Protein AF-A0A350F1W1-F1 (afdb_monomer)

Structure (mmCIF, N/CA/C/O backbone):
data_AF-A0A350F1W1-F1
#
_entry.id   AF-A0A350F1W1-F1
#
loop_
_atom_site.group_PDB
_atom_site.id
_atom_site.type_symbol
_atom_site.label_atom_id
_atom_site.label_alt_id
_atom_site.label_comp_id
_atom_site.label_asym_id
_atom_site.label_entity_id
_atom_site.label_seq_id
_atom_site.pdbx_PDB_ins_code
_atom_site.Cartn_x
_atom_site.Cartn_y
_atom_site.Cartn_z
_atom_site.occupancy
_atom_site.B_iso_or_equiv
_atom_site.auth_seq_id
_atom_site.auth_comp_id
_atom_site.auth_asym_id
_atom_site.auth_atom_id
_atom_site.pdbx_PDB_model_num
ATOM 1 N N . MET A 1 1 ? -22.593 0.656 20.259 1.00 34.03 1 MET A N 1
ATOM 2 C CA . MET A 1 1 ? -21.851 -0.459 19.636 1.00 34.03 1 MET A CA 1
ATOM 3 C C . MET A 1 1 ? -20.674 0.139 18.893 1.00 34.03 1 MET A C 1
ATOM 5 O O . MET 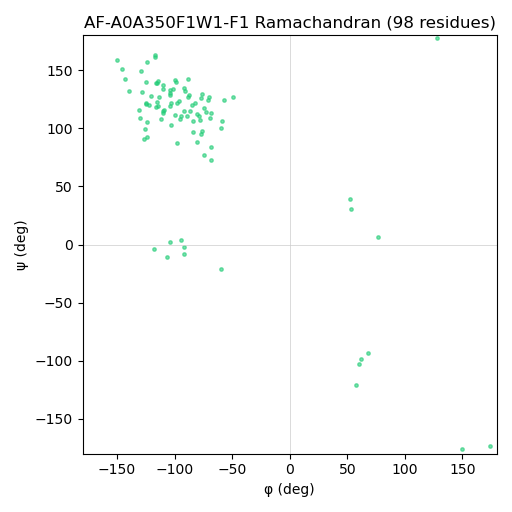A 1 1 ? -20.895 0.972 18.024 1.00 34.03 1 MET A O 1
ATOM 9 N N . ALA A 1 2 ? -19.446 -0.186 19.297 1.00 39.09 2 ALA A N 1
ATOM 10 C CA . ALA A 1 2 ? -18.259 0.240 18.570 1.00 39.09 2 ALA A CA 1
ATOM 11 C C . ALA A 1 2 ? -18.246 -0.515 17.237 1.00 39.09 2 ALA A C 1
ATOM 13 O O . ALA A 1 2 ? -18.149 -1.740 17.233 1.00 39.09 2 ALA A O 1
ATOM 14 N N . ALA A 1 3 ? -18.414 0.200 16.124 1.00 40.31 3 ALA A N 1
ATOM 15 C CA . ALA A 1 3 ? -18.052 -0.342 14.825 1.00 40.31 3 ALA A CA 1
ATOM 16 C C . ALA A 1 3 ? -16.559 -0.666 14.915 1.00 40.31 3 ALA A C 1
ATOM 18 O O . ALA A 1 3 ? -15.736 0.246 15.014 1.00 40.31 3 ALA A O 1
ATOM 19 N N . LEU A 1 4 ? -16.227 -1.954 15.008 1.00 49.12 4 LEU A N 1
ATOM 20 C CA . LEU A 1 4 ? -14.859 -2.425 14.865 1.00 49.12 4 LEU A CA 1
ATOM 21 C C . LEU A 1 4 ? -14.443 -1.989 13.465 1.00 49.12 4 LEU A C 1
ATOM 23 O O . LEU A 1 4 ? -14.894 -2.578 12.485 1.00 49.12 4 LEU A O 1
ATOM 27 N N . ALA A 1 5 ? -13.688 -0.890 13.384 1.00 55.78 5 ALA A N 1
ATOM 28 C CA . ALA A 1 5 ? -13.068 -0.470 12.141 1.00 55.78 5 ALA A CA 1
ATOM 29 C C . ALA A 1 5 ? -12.366 -1.701 11.578 1.00 55.78 5 ALA A C 1
ATOM 31 O O . ALA A 1 5 ? -11.657 -2.386 12.321 1.00 55.78 5 ALA A O 1
ATOM 32 N N . ALA A 1 6 ? -12.655 -2.029 10.324 1.00 67.12 6 ALA A N 1
ATOM 33 C CA . ALA A 1 6 ? -12.179 -3.274 9.757 1.00 67.12 6 ALA A CA 1
ATOM 34 C C . ALA A 1 6 ? -10.650 -3.309 9.861 1.00 67.12 6 ALA A C 1
ATOM 36 O O . ALA A 1 6 ? -10.000 -2.363 9.428 1.00 67.12 6 ALA A O 1
ATOM 37 N N . ASP A 1 7 ? -10.085 -4.342 10.489 1.00 74.81 7 ASP A N 1
ATOM 38 C CA . ASP A 1 7 ? -8.646 -4.363 10.733 1.00 74.81 7 ASP A CA 1
ATOM 39 C C . ASP A 1 7 ? -7.914 -4.533 9.399 1.00 74.81 7 ASP A C 1
ATOM 41 O O . ASP A 1 7 ? -7.990 -5.577 8.748 1.00 74.81 7 ASP A O 1
ATOM 45 N N . VAL A 1 8 ? -7.258 -3.461 8.954 1.00 79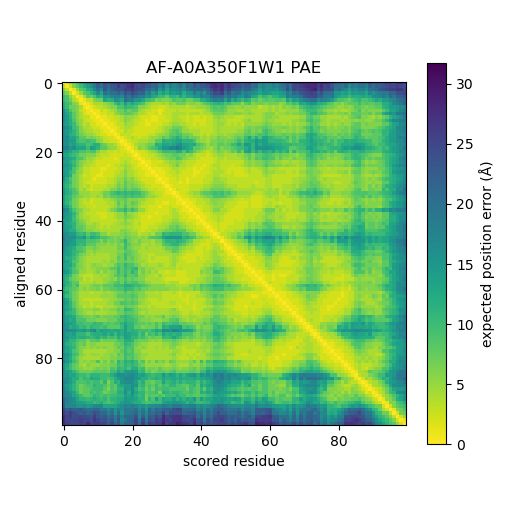.81 8 VAL A N 1
ATOM 46 C CA . VAL A 1 8 ? -6.452 -3.469 7.726 1.00 79.81 8 VAL A CA 1
ATOM 47 C C . VAL A 1 8 ? -4.983 -3.759 8.014 1.00 79.81 8 VAL A C 1
ATOM 49 O O . VAL A 1 8 ? -4.161 -3.702 7.098 1.00 79.81 8 VAL A O 1
ATOM 52 N N . THR A 1 9 ? -4.628 -4.046 9.268 1.00 85.44 9 THR A N 1
ATOM 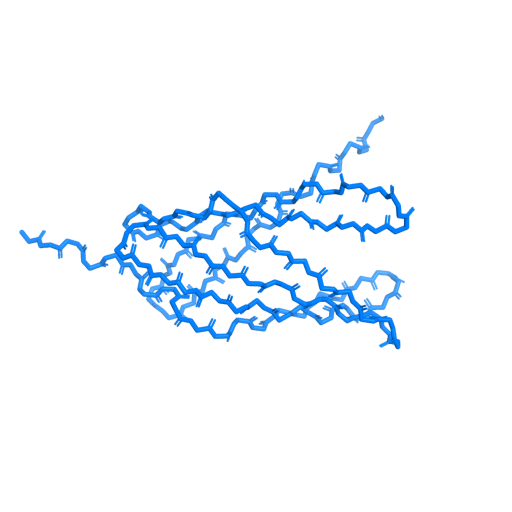53 C CA . THR A 1 9 ?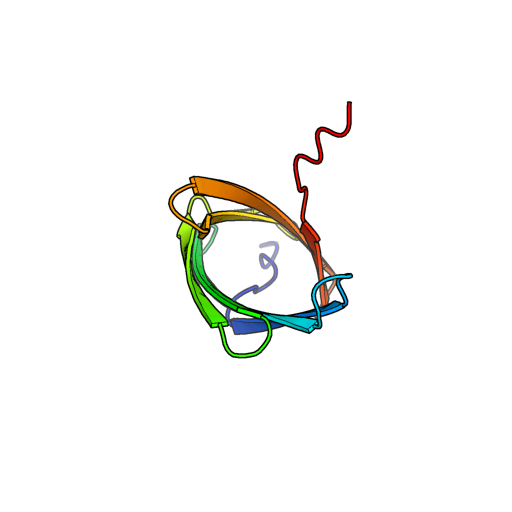 -3.245 -4.273 9.679 1.00 85.44 9 THR A CA 1
ATOM 54 C C . THR A 1 9 ? -2.762 -5.602 9.122 1.00 85.44 9 THR A C 1
ATOM 56 O O . THR A 1 9 ? -3.354 -6.654 9.340 1.00 85.44 9 THR A O 1
ATOM 59 N N . GLY A 1 10 ? -1.657 -5.570 8.387 1.00 83.94 10 GLY A N 1
ATOM 60 C CA . GLY A 1 10 ? -1.095 -6.764 7.781 1.00 83.94 10 GLY A CA 1
ATOM 61 C C . GLY A 1 10 ? -0.364 -6.484 6.481 1.00 83.94 10 GLY A C 1
ATOM 62 O O . GLY A 1 10 ? -0.198 -5.344 6.040 1.00 83.94 10 GLY A O 1
ATOM 63 N N . THR A 1 11 ? 0.095 -7.566 5.865 1.00 88.38 11 THR A N 1
ATOM 64 C CA . THR A 1 11 ? 0.775 -7.524 4.574 1.00 88.38 11 THR A CA 1
ATOM 65 C C . THR A 1 11 ? -0.204 -7.898 3.471 1.00 88.38 11 THR A C 1
ATOM 67 O O . THR A 1 11 ? -0.614 -9.050 3.351 1.00 88.38 11 THR A O 1
ATOM 70 N N . TRP A 1 12 ? -0.542 -6.924 2.638 1.00 84.56 12 TRP A N 1
ATOM 71 C CA . TRP A 1 12 ? -1.412 -7.063 1.481 1.00 84.56 12 TRP A CA 1
ATOM 72 C C . TRP A 1 12 ? -0.562 -7.225 0.234 1.00 84.56 12 TRP A C 1
ATOM 74 O O . TRP A 1 12 ? 0.255 -6.366 -0.089 1.00 84.56 12 TRP A O 1
ATOM 84 N N . LYS A 1 13 ? -0.751 -8.331 -0.477 1.00 83.50 13 LYS A N 1
ATOM 85 C CA . LYS A 1 13 ? -0.094 -8.565 -1.760 1.00 83.50 13 LYS A CA 1
ATOM 86 C C . LYS A 1 13 ? -1.111 -8.349 -2.868 1.00 83.50 13 LYS A C 1
ATOM 88 O O . LYS A 1 13 ? -2.212 -8.886 -2.801 1.00 83.50 13 LYS A O 1
ATOM 93 N N . ALA A 1 14 ? -0.737 -7.553 -3.855 1.00 76.56 14 ALA A N 1
ATOM 94 C CA . ALA A 1 14 ? -1.505 -7.337 -5.065 1.00 76.56 14 ALA A CA 1
ATOM 95 C C . ALA A 1 14 ? -0.612 -7.657 -6.260 1.00 76.56 14 ALA A C 1
ATOM 97 O O . ALA A 1 14 ? 0.572 -7.331 -6.263 1.00 76.56 14 ALA A O 1
ATOM 98 N N . GLU A 1 15 ? -1.171 -8.298 -7.272 1.00 79.56 15 GLU A N 1
ATOM 99 C CA . GLU A 1 15 ? -0.462 -8.603 -8.509 1.00 79.56 15 GLU A CA 1
ATOM 100 C C . GLU A 1 15 ? -1.260 -7.974 -9.643 1.00 79.56 15 GLU A C 1
ATOM 102 O O . GLU A 1 15 ? -2.446 -8.254 -9.812 1.00 79.56 15 GLU A O 1
ATOM 107 N N . PHE A 1 16 ? -0.622 -7.063 -10.371 1.00 74.44 16 PHE A N 1
ATOM 108 C CA . PHE A 1 16 ? -1.215 -6.391 -11.516 1.00 74.44 16 PHE A CA 1
ATOM 109 C C . PHE A 1 16 ? -0.518 -6.890 -12.768 1.00 74.44 16 PHE A C 1
ATOM 111 O O . PHE A 1 16 ? 0.674 -6.652 -12.956 1.00 74.44 16 PHE A O 1
ATOM 118 N N . ASP A 1 17 ? -1.258 -7.571 -13.629 1.00 75.81 17 ASP A N 1
ATOM 119 C CA . ASP A 1 17 ? -0.772 -7.897 -14.960 1.00 75.81 17 ASP A CA 1
ATOM 120 C C . ASP A 1 17 ? -0.918 -6.647 -15.836 1.00 75.81 17 ASP A C 1
ATOM 122 O O . ASP A 1 17 ? -2.025 -6.161 -16.079 1.00 75.81 17 ASP A O 1
ATOM 126 N N . THR A 1 18 ? 0.206 -6.043 -16.212 1.00 70.62 18 THR A N 1
ATOM 127 C CA . THR A 1 18 ? 0.231 -4.850 -17.065 1.00 70.62 18 THR A CA 1
ATOM 128 C C . THR A 1 18 ? 0.937 -5.166 -18.373 1.00 70.62 18 THR A C 1
ATOM 130 O O . THR A 1 18 ? 1.708 -6.116 -18.459 1.00 70.62 18 THR A O 1
ATOM 133 N N . GLN A 1 19 ? 0.745 -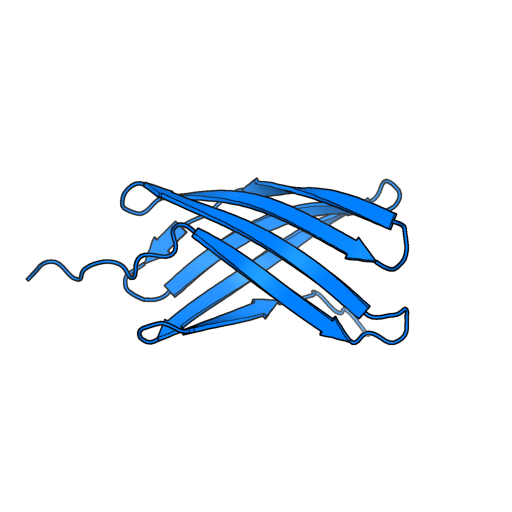4.326 -19.393 1.00 68.06 19 GLN A N 1
ATOM 134 C CA . GLN A 1 19 ? 1.400 -4.506 -20.698 1.00 68.06 19 GLN A CA 1
ATOM 135 C C . GLN A 1 19 ? 2.938 -4.492 -20.621 1.00 68.06 19 GLN A C 1
ATOM 137 O O . GLN A 1 19 ? 3.598 -5.007 -21.516 1.00 68.06 19 GLN A O 1
ATOM 142 N N . ILE A 1 20 ? 3.509 -3.920 -19.554 1.00 73.19 20 ILE A N 1
ATOM 143 C CA . ILE A 1 20 ? 4.957 -3.906 -19.298 1.00 73.19 20 ILE A CA 1
ATOM 144 C C . ILE A 1 20 ? 5.438 -5.099 -18.446 1.00 73.19 20 ILE A C 1
ATOM 146 O O . ILE A 1 20 ? 6.633 -5.213 -18.190 1.00 73.19 20 ILE A O 1
ATOM 150 N N . GLY A 1 21 ? 4.530 -5.973 -17.996 1.00 78.50 21 GLY A N 1
ATOM 151 C CA . GLY A 1 21 ? 4.810 -7.155 -17.176 1.00 78.50 21 GLY A CA 1
ATOM 152 C C . GLY A 1 21 ? 3.964 -7.249 -15.899 1.00 78.50 21 GLY A C 1
ATOM 153 O O . GLY A 1 21 ? 3.172 -6.358 -15.574 1.00 78.50 21 GLY A O 1
ATOM 154 N N . VAL A 1 22 ? 4.163 -8.339 -15.150 1.00 83.38 22 VAL A N 1
ATOM 155 C CA . VAL A 1 22 ? 3.522 -8.570 -13.845 1.00 83.38 22 VAL A CA 1
ATOM 156 C C . VAL A 1 22 ? 4.150 -7.650 -12.801 1.00 83.38 22 VAL A C 1
ATOM 158 O O . VAL A 1 22 ? 5.321 -7.796 -12.446 1.00 83.38 22 VAL A O 1
ATOM 161 N N . GLN A 1 23 ? 3.362 -6.713 -12.285 1.00 82.94 23 GLN A N 1
ATOM 162 C CA . GLN A 1 23 ? 3.747 -5.840 -11.186 1.00 82.94 23 GLN A CA 1
ATOM 163 C C . GLN A 1 23 ? 3.264 -6.444 -9.869 1.00 82.94 23 GLN A C 1
ATOM 165 O O . GLN A 1 23 ? 2.065 -6.473 -9.584 1.00 82.94 23 GLN A O 1
ATOM 170 N N . LYS A 1 24 ? 4.196 -6.908 -9.040 1.00 87.62 24 LYS A N 1
ATOM 171 C CA . LYS A 1 24 ? 3.890 -7.413 -7.700 1.00 87.62 24 LYS A CA 1
ATOM 172 C C . LYS A 1 24 ? 4.012 -6.281 -6.699 1.00 87.62 24 LYS A C 1
ATOM 174 O O . LYS A 1 24 ? 5.100 -5.768 -6.459 1.00 87.62 24 LYS A O 1
ATOM 179 N N . TYR A 1 25 ? 2.900 -5.912 -6.096 1.00 85.12 25 TYR A N 1
ATOM 180 C CA . TYR A 1 25 ? 2.829 -4.950 -5.014 1.00 85.12 25 TYR A CA 1
ATOM 181 C C . TYR A 1 25 ? 2.693 -5.666 -3.674 1.00 85.12 25 TYR A C 1
ATOM 183 O O . TYR A 1 25 ? 1.896 -6.584 -3.509 1.00 85.12 25 TYR A O 1
ATOM 191 N N . THR A 1 26 ? 3.473 -5.232 -2.696 1.00 88.69 26 THR A N 1
ATOM 192 C CA . THR A 1 26 ? 3.401 -5.668 -1.305 1.00 88.69 26 THR A CA 1
ATOM 193 C C . THR A 1 26 ? 3.213 -4.433 -0.439 1.00 88.69 26 THR A C 1
ATOM 195 O O . THR A 1 26 ? 4.146 -3.660 -0.238 1.00 88.69 26 THR A O 1
ATOM 198 N N . PHE A 1 27 ? 2.002 -4.237 0.067 1.00 86.00 27 PHE A N 1
ATOM 199 C CA . PHE A 1 27 ? 1.666 -3.176 1.003 1.00 86.00 27 PHE A CA 1
ATOM 200 C C . PHE A 1 27 ? 1.724 -3.729 2.422 1.00 86.00 27 PHE A C 1
ATOM 202 O O . PHE A 1 27 ? 1.041 -4.691 2.752 1.00 86.00 27 PHE A O 1
ATOM 209 N N . THR A 1 28 ? 2.523 -3.119 3.284 1.00 89.75 28 THR A N 1
ATOM 210 C CA . THR A 1 28 ? 2.529 -3.412 4.717 1.00 89.75 28 THR A CA 1
ATOM 211 C C . THR A 1 28 ? 1.783 -2.292 5.409 1.00 89.75 28 THR A C 1
ATOM 213 O O . THR A 1 28 ? 2.315 -1.191 5.535 1.00 89.75 28 THR A O 1
ATOM 216 N N . LEU A 1 29 ? 0.542 -2.563 5.804 1.00 88.25 29 LEU A N 1
ATOM 217 C CA . LEU A 1 29 ? -0.332 -1.612 6.478 1.00 88.25 29 LEU A CA 1
ATOM 218 C C . LEU A 1 29 ? -0.321 -1.880 7.980 1.00 88.25 29 LEU A C 1
ATOM 220 O O . LEU A 1 29 ? -0.327 -3.027 8.424 1.00 88.25 29 LEU A O 1
ATOM 224 N N . LYS A 1 30 ? -0.336 -0.809 8.762 1.00 87.62 30 LYS A N 1
ATOM 225 C CA . LYS A 1 30 ? -0.481 -0.817 10.211 1.00 87.62 30 LYS A CA 1
ATOM 226 C C . LYS A 1 30 ? -1.551 0.192 10.591 1.00 87.62 30 LYS A C 1
ATOM 228 O O . LYS A 1 30 ? -1.381 1.391 10.359 1.00 87.62 30 LYS A O 1
ATOM 233 N N . GLN A 1 31 ? -2.648 -0.298 11.151 1.00 87.00 31 GLN A N 1
ATOM 234 C CA . GLN A 1 31 ? -3.718 0.541 11.664 1.00 87.00 31 GLN A CA 1
ATOM 235 C C . GLN A 1 31 ? -3.463 0.858 13.139 1.00 87.00 31 GLN A C 1
ATOM 237 O O . GLN A 1 31 ? -3.183 -0.029 13.939 1.00 87.00 31 GLN A O 1
ATOM 242 N N . ASP A 1 32 ? -3.580 2.133 13.489 1.00 84.25 32 ASP A N 1
ATOM 243 C CA . ASP A 1 32 ? -3.548 2.639 14.856 1.00 84.25 32 ASP A CA 1
ATOM 244 C C . ASP A 1 32 ? -4.843 3.428 15.094 1.00 84.25 32 ASP A C 1
ATOM 246 O O . ASP A 1 32 ? -5.001 4.584 14.687 1.00 84.25 32 ASP A O 1
ATOM 250 N N . GLY A 1 33 ? -5.854 2.733 15.623 1.00 84.31 33 GLY A N 1
ATOM 251 C CA . GLY A 1 33 ? -7.213 3.258 15.760 1.00 84.31 33 GLY A CA 1
ATOM 252 C C . GLY A 1 33 ? -7.852 3.598 14.408 1.00 84.31 33 GLY A C 1
ATOM 253 O O . GLY A 1 33 ? -8.392 2.719 13.736 1.00 84.31 33 GLY A O 1
ATOM 254 N N . LYS A 1 34 ? -7.810 4.882 14.029 1.00 84.44 34 LYS A N 1
ATOM 255 C CA . LYS A 1 34 ? -8.329 5.415 12.751 1.00 84.44 34 LYS A CA 1
ATOM 256 C C . LYS A 1 34 ? -7.234 5.807 11.757 1.00 84.44 34 LYS A C 1
ATOM 258 O O . LYS A 1 34 ? -7.539 6.096 10.601 1.00 84.44 34 LYS A O 1
ATOM 263 N N . THR A 1 35 ? -5.981 5.841 12.195 1.00 87.62 35 THR A N 1
ATOM 264 C CA . THR A 1 35 ? -4.841 6.213 11.357 1.00 87.62 35 THR A CA 1
ATOM 265 C C . THR A 1 35 ? -4.257 4.954 10.742 1.00 87.62 35 THR A C 1
ATOM 267 O O . THR A 1 35 ? -4.059 3.959 11.431 1.00 87.62 35 THR A O 1
ATOM 270 N N . VAL A 1 36 ? -3.962 4.986 9.449 1.00 87.88 36 VAL A N 1
ATOM 271 C CA . VAL A 1 36 ? -3.292 3.886 8.754 1.00 87.88 36 VAL A CA 1
ATOM 272 C C . VAL A 1 36 ? -1.924 4.378 8.312 1.00 87.88 36 VAL A C 1
ATOM 274 O O . VAL A 1 36 ? -1.790 5.413 7.670 1.00 87.88 36 VAL A O 1
ATOM 277 N N . THR A 1 37 ? -0.888 3.640 8.672 1.00 89.44 37 THR A N 1
ATOM 278 C CA . THR A 1 37 ? 0.489 3.915 8.258 1.00 89.44 37 THR A CA 1
ATOM 279 C C . THR A 1 37 ? 1.045 2.691 7.566 1.00 89.44 37 THR A C 1
ATOM 281 O O . THR A 1 37 ? 0.549 1.583 7.762 1.00 89.44 37 THR A O 1
ATOM 284 N N . GLY A 1 38 ? 2.060 2.862 6.731 1.00 88.88 38 GLY A N 1
ATOM 285 C CA . GLY A 1 38 ? 2.637 1.702 6.086 1.00 88.88 38 GLY A CA 1
ATOM 286 C C . GLY A 1 38 ? 3.693 2.005 5.049 1.00 88.88 38 GLY A C 1
ATOM 287 O O . GLY A 1 38 ? 4.101 3.148 4.835 1.00 88.88 38 GLY A O 1
ATOM 288 N N . LYS A 1 39 ? 4.105 0.935 4.385 1.00 90.38 39 LYS A N 1
ATOM 289 C CA . LYS A 1 39 ? 5.005 0.976 3.240 1.00 90.38 39 LYS A CA 1
ATOM 290 C C . LYS A 1 39 ? 4.425 0.174 2.094 1.00 90.38 39 LYS A C 1
ATOM 292 O O . LYS A 1 39 ? 3.733 -0.816 2.315 1.00 90.38 39 LYS A O 1
ATOM 297 N N . ALA A 1 40 ? 4.741 0.593 0.887 1.00 87.44 40 ALA A N 1
ATOM 298 C CA . ALA A 1 40 ? 4.402 -0.093 -0.333 1.00 87.44 40 ALA A CA 1
ATOM 299 C C . ALA A 1 40 ? 5.683 -0.446 -1.082 1.00 87.44 40 ALA A C 1
ATOM 301 O O . ALA A 1 40 ? 6.543 0.397 -1.326 1.00 87.44 40 ALA A O 1
ATOM 302 N N . ASN A 1 41 ? 5.820 -1.712 -1.440 1.00 86.94 41 ASN A N 1
ATOM 303 C CA . ASN A 1 41 ? 6.920 -2.205 -2.246 1.00 86.94 41 ASN A CA 1
ATOM 304 C C . ASN A 1 41 ? 6.346 -2.706 -3.565 1.00 86.94 41 ASN A C 1
ATOM 306 O O . ASN A 1 41 ? 5.505 -3.599 -3.556 1.00 86.94 41 ASN A O 1
ATOM 310 N N . SER A 1 42 ? 6.805 -2.162 -4.685 1.00 83.62 42 SER A N 1
ATOM 311 C CA . SER A 1 42 ? 6.441 -2.644 -6.015 1.00 83.62 42 SER A CA 1
ATOM 312 C C . SER A 1 42 ? 7.631 -3.317 -6.679 1.00 83.62 42 SER A C 1
ATOM 314 O O . SER A 1 42 ? 8.763 -2.850 -6.581 1.00 83.62 42 SER A O 1
ATOM 316 N N . ILE A 1 43 ? 7.380 -4.447 -7.323 1.00 85.75 43 ILE A N 1
ATOM 317 C CA . ILE A 1 43 ? 8.371 -5.239 -8.041 1.00 85.75 43 ILE A CA 1
ATOM 318 C C . ILE A 1 43 ? 7.856 -5.400 -9.464 1.00 85.75 43 ILE A C 1
ATOM 320 O O . ILE A 1 43 ? 6.747 -5.893 -9.666 1.00 85.75 43 ILE A O 1
ATOM 324 N N . ILE A 1 44 ? 8.643 -4.958 -10.439 1.00 82.12 44 ILE A N 1
ATOM 325 C CA . ILE A 1 44 ? 8.315 -5.017 -11.863 1.00 82.12 44 ILE A CA 1
ATOM 326 C C . ILE A 1 44 ? 9.523 -5.632 -12.566 1.00 82.12 44 ILE A C 1
ATOM 328 O O . ILE A 1 44 ? 10.578 -5.001 -12.643 1.00 82.12 44 ILE A O 1
ATOM 332 N N . GLY A 1 45 ? 9.392 -6.872 -13.042 1.00 78.62 45 GLY A N 1
ATOM 333 C CA . GLY A 1 45 ? 10.546 -7.643 -13.520 1.00 78.62 45 GLY A CA 1
ATOM 334 C C . GLY A 1 45 ? 11.599 -7.788 -12.414 1.00 78.62 45 GLY A C 1
ATOM 335 O O . GLY A 1 45 ? 11.284 -8.280 -11.333 1.00 78.62 45 GLY A O 1
ATOM 336 N N . ASP A 1 46 ? 12.815 -7.302 -12.670 1.00 75.44 46 ASP A N 1
ATOM 337 C CA . ASP A 1 46 ? 13.929 -7.257 -11.704 1.00 75.44 46 ASP A CA 1
ATOM 338 C C . ASP A 1 46 ? 13.996 -5.941 -10.896 1.00 75.44 46 ASP A C 1
ATOM 340 O O . ASP A 1 46 ? 14.774 -5.804 -9.953 1.00 75.44 46 ASP A O 1
ATOM 344 N N . GLY A 1 47 ? 13.179 -4.943 -11.247 1.00 77.56 47 GLY A N 1
ATOM 345 C CA . GLY A 1 47 ? 13.173 -3.636 -10.593 1.00 77.56 47 GLY A CA 1
ATOM 346 C C . GLY A 1 47 ? 12.301 -3.624 -9.340 1.00 77.56 47 GLY A C 1
ATOM 347 O O . GLY A 1 47 ? 11.091 -3.829 -9.424 1.00 77.56 47 GLY A O 1
ATOM 348 N N . LYS A 1 48 ? 12.890 -3.323 -8.178 1.00 83.19 48 LYS A N 1
ATOM 349 C CA . LYS A 1 48 ? 12.163 -3.091 -6.919 1.00 83.19 48 LYS A CA 1
ATOM 350 C C . LYS A 1 48 ? 12.102 -1.597 -6.609 1.00 83.19 48 LYS A C 1
ATOM 352 O O . LYS A 1 48 ? 13.135 -0.943 -6.530 1.00 83.19 48 LYS A O 1
ATOM 357 N N . ASN A 1 49 ? 10.905 -1.087 -6.345 1.00 83.31 49 ASN A N 1
ATOM 358 C CA . ASN A 1 49 ? 10.679 0.257 -5.824 1.00 83.31 49 ASN A CA 1
ATOM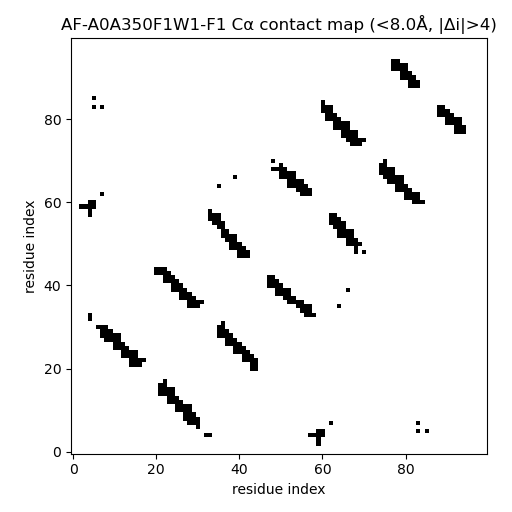 359 C C . ASN A 1 49 ? 10.044 0.158 -4.432 1.00 83.31 49 ASN A C 1
ATOM 361 O O . ASN A 1 49 ? 9.174 -0.680 -4.186 1.00 83.31 49 ASN A O 1
ATOM 365 N N . GLU A 1 50 ? 10.487 1.004 -3.506 1.00 85.56 50 GLU A N 1
ATOM 366 C CA . GLU A 1 50 ? 9.864 1.176 -2.192 1.00 85.56 50 GLU A CA 1
ATOM 367 C C . GLU A 1 50 ? 9.280 2.581 -2.094 1.00 85.56 50 GLU A C 1
ATOM 369 O O . GLU A 1 50 ? 9.849 3.554 -2.586 1.00 85.56 50 GLU A O 1
ATOM 374 N N . SER A 1 51 ? 8.114 2.684 -1.476 1.00 86.25 51 SER A N 1
ATOM 375 C CA . SER A 1 51 ? 7.389 3.928 -1.285 1.00 86.25 51 SER A CA 1
ATOM 376 C C . SER A 1 51 ? 6.723 3.916 0.075 1.00 86.25 51 SER A C 1
ATOM 378 O O . SER A 1 51 ? 6.244 2.888 0.553 1.00 86.25 51 SER A O 1
ATOM 380 N N . SER A 1 52 ? 6.702 5.071 0.723 1.00 87.62 52 SER A N 1
ATOM 381 C CA . SER A 1 52 ? 6.022 5.218 2.004 1.00 87.62 52 SER A CA 1
ATOM 382 C C . SER A 1 52 ? 4.566 5.594 1.771 1.00 87.62 52 SER A C 1
ATOM 384 O O . SER A 1 52 ? 4.239 6.362 0.861 1.00 87.62 52 SER A O 1
ATOM 386 N N . LEU A 1 53 ? 3.690 5.050 2.610 1.00 88.06 53 LEU A N 1
ATOM 387 C CA . LEU A 1 53 ? 2.279 5.400 2.619 1.00 88.06 53 LEU A CA 1
ATOM 388 C C . LEU A 1 53 ? 2.076 6.601 3.543 1.00 88.06 53 LEU A C 1
ATOM 390 O O . LEU A 1 53 ? 2.481 6.586 4.706 1.00 88.06 53 LEU A O 1
ATOM 394 N N . ALA A 1 54 ? 1.442 7.634 3.008 1.00 86.12 54 ALA A N 1
ATOM 395 C CA . ALA A 1 54 ? 1.082 8.870 3.677 1.00 86.12 54 ALA A CA 1
ATOM 396 C C . ALA A 1 54 ? -0.444 9.026 3.719 1.00 86.12 54 ALA A C 1
ATOM 398 O O . ALA A 1 54 ? -1.172 8.388 2.961 1.00 86.12 54 ALA A O 1
ATOM 399 N N . GLU A 1 55 ? -0.935 9.887 4.612 1.00 87.25 55 GLU A N 1
ATOM 400 C CA . GLU A 1 55 ? -2.363 10.241 4.710 1.00 87.25 55 GLU A CA 1
ATOM 401 C C . GLU A 1 55 ? -3.314 9.034 4.837 1.00 87.25 55 GLU A C 1
ATOM 403 O O . GLU A 1 55 ? -4.456 9.070 4.374 1.00 87.25 55 GLU A O 1
ATOM 408 N N . GLY A 1 56 ? -2.849 7.945 5.453 1.00 86.94 56 GLY A N 1
ATOM 409 C CA . GLY A 1 56 ? -3.667 6.761 5.637 1.00 86.94 56 GLY A CA 1
ATOM 410 C C . GLY A 1 56 ? -4.688 6.944 6.756 1.00 86.94 56 GLY A C 1
ATOM 411 O O . GLY A 1 56 ? -4.361 7.338 7.877 1.00 86.94 56 GLY A O 1
ATOM 412 N N . LYS A 1 57 ? -5.943 6.634 6.449 1.00 88.38 57 LYS A N 1
ATOM 413 C CA . LYS A 1 57 ? -7.076 6.711 7.366 1.00 88.38 57 LYS A CA 1
ATOM 414 C C . LYS A 1 57 ? -8.084 5.610 7.085 1.00 88.38 57 LYS A C 1
ATOM 416 O O . LYS A 1 57 ? -8.237 5.174 5.942 1.00 88.38 57 LYS A O 1
ATOM 421 N N . ILE A 1 58 ? -8.796 5.196 8.122 1.00 85.62 58 ILE A N 1
ATOM 422 C CA . ILE A 1 58 ? -9.902 4.254 8.011 1.00 85.62 58 ILE A CA 1
ATOM 423 C C . ILE A 1 58 ? -11.153 4.794 8.697 1.00 85.62 58 ILE A C 1
ATOM 425 O O . ILE A 1 58 ? -11.114 5.256 9.837 1.00 85.62 58 ILE A O 1
ATOM 429 N N . ASP A 1 59 ? -12.265 4.728 7.973 1.00 84.00 59 ASP A N 1
ATOM 430 C CA . ASP A 1 59 ? -13.582 5.182 8.402 1.00 84.00 59 ASP A CA 1
ATOM 431 C C . ASP A 1 59 ? -14.578 4.028 8.249 1.00 84.00 59 ASP A C 1
ATOM 433 O O . ASP A 1 59 ? -15.027 3.708 7.143 1.00 84.00 59 ASP A O 1
ATOM 437 N N . GLY A 1 60 ? -14.858 3.350 9.367 1.00 82.38 60 GLY A N 1
ATOM 438 C CA . GLY A 1 60 ? -15.675 2.134 9.411 1.00 82.38 60 GLY A CA 1
ATOM 439 C C . GLY A 1 60 ? -15.061 1.021 8.562 1.00 82.38 60 GLY A C 1
ATOM 440 O O . GLY A 1 60 ? -14.073 0.404 8.954 1.00 82.38 60 GLY A O 1
ATOM 441 N N . ASP A 1 61 ? -15.637 0.809 7.383 1.00 83.00 61 ASP A N 1
ATOM 442 C CA . ASP A 1 61 ? -15.219 -0.203 6.409 1.00 83.00 61 ASP A CA 1
ATOM 443 C C . ASP A 1 61 ? -14.440 0.391 5.223 1.00 83.00 61 ASP A C 1
ATOM 445 O O . ASP A 1 61 ? -14.104 -0.320 4.280 1.00 83.00 61 ASP A O 1
ATOM 449 N N . THR A 1 62 ? -14.188 1.703 5.195 1.00 84.50 62 THR A N 1
ATOM 450 C CA . THR A 1 62 ? -13.480 2.363 4.085 1.00 84.50 62 THR A CA 1
ATOM 451 C C . THR A 1 62 ? -12.089 2.794 4.520 1.00 84.50 62 THR A C 1
ATOM 453 O O . THR A 1 62 ? -11.945 3.687 5.348 1.00 84.50 62 THR A O 1
ATOM 456 N N . VAL A 1 63 ? -11.059 2.218 3.908 1.00 85.62 63 VAL A N 1
ATOM 457 C CA . VAL A 1 63 ? -9.661 2.623 4.071 1.00 85.62 63 VAL A CA 1
ATOM 458 C C . VAL A 1 63 ? -9.240 3.523 2.910 1.00 85.62 63 VAL A C 1
ATOM 46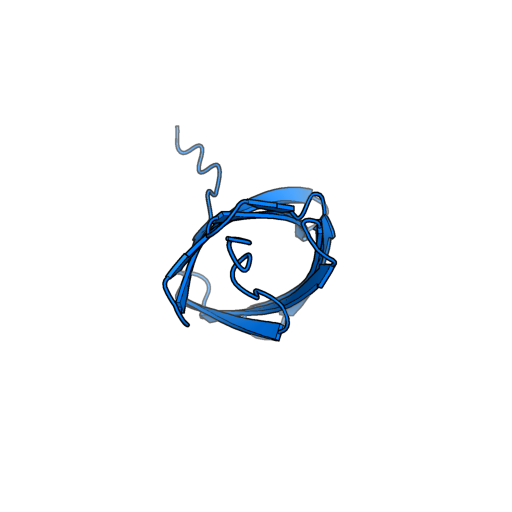0 O O . VAL A 1 63 ? -9.628 3.319 1.760 1.00 85.62 63 VAL A O 1
ATOM 463 N N . SER A 1 64 ? -8.473 4.568 3.190 1.00 86.69 64 SER A N 1
ATOM 464 C CA . SER A 1 64 ? -7.906 5.465 2.180 1.00 86.69 64 SER A CA 1
ATOM 465 C C . SER A 1 64 ? -6.485 5.829 2.566 1.00 86.69 64 SER A C 1
ATOM 467 O O . SER A 1 64 ? -6.258 6.188 3.713 1.00 86.69 64 SER A O 1
ATOM 469 N N . PHE A 1 65 ? -5.542 5.744 1.636 1.00 88.19 65 PHE A N 1
ATOM 470 C CA . PHE A 1 65 ? -4.147 6.132 1.853 1.00 88.19 65 PHE A CA 1
ATOM 471 C C . PHE A 1 65 ? -3.515 6.630 0.557 1.00 88.19 65 PHE A C 1
ATOM 473 O O . PHE A 1 65 ? -3.985 6.319 -0.536 1.00 88.19 65 PHE A O 1
ATOM 480 N N . VAL A 1 66 ? -2.436 7.396 0.676 1.00 86.88 66 VAL A N 1
ATOM 481 C CA . VAL A 1 66 ? -1.695 7.968 -0.448 1.00 86.88 66 VAL A CA 1
ATOM 482 C C . VAL A 1 66 ? -0.304 7.351 -0.494 1.00 86.88 66 VAL A C 1
ATOM 484 O O . VAL A 1 66 ? 0.484 7.491 0.431 1.00 86.88 66 VAL A O 1
ATOM 487 N N . GLU A 1 67 ? 0.021 6.675 -1.583 1.00 85.62 67 GLU A N 1
ATOM 488 C CA . GLU A 1 67 ? 1.380 6.224 -1.873 1.00 85.62 67 GLU A CA 1
ATOM 489 C C . GLU A 1 67 ? 2.127 7.336 -2.607 1.00 85.62 67 GLU A C 1
ATOM 491 O O . GLU A 1 67 ? 1.639 7.873 -3.604 1.00 85.62 67 GLU A O 1
ATOM 496 N N . LEU A 1 68 ? 3.312 7.678 -2.109 1.00 82.50 68 LEU A N 1
ATOM 497 C CA . LEU A 1 68 ? 4.243 8.580 -2.779 1.00 82.50 68 LEU A CA 1
ATOM 498 C C . LEU A 1 68 ? 5.282 7.732 -3.511 1.00 82.50 68 LEU A C 1
ATOM 500 O O . LEU A 1 68 ? 6.317 7.389 -2.941 1.00 82.50 68 LEU A O 1
ATOM 504 N N . LEU A 1 69 ? 4.969 7.349 -4.747 1.00 79.75 69 LEU A N 1
ATOM 505 C CA . LEU A 1 69 ? 5.869 6.575 -5.592 1.00 79.75 69 LEU A CA 1
ATOM 506 C C . LEU A 1 69 ? 6.759 7.525 -6.382 1.00 79.75 69 LEU A C 1
ATOM 508 O O . LEU A 1 69 ? 6.289 8.189 -7.300 1.00 79.75 69 LEU A O 1
ATOM 512 N N . ASN A 1 70 ? 8.049 7.557 -6.066 1.00 73.56 70 ASN A N 1
ATOM 513 C CA . ASN A 1 70 ? 9.017 8.212 -6.934 1.00 73.56 70 ASN A CA 1
ATOM 514 C C . ASN A 1 70 ? 9.433 7.220 -8.025 1.00 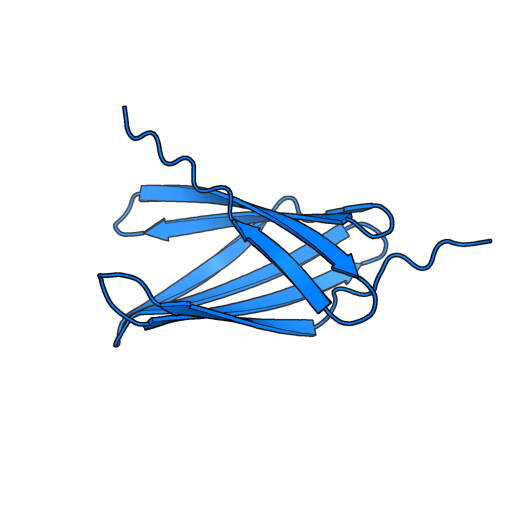73.56 70 ASN A C 1
ATOM 516 O O . ASN A 1 70 ? 10.128 6.242 -7.753 1.00 73.56 70 ASN A O 1
ATOM 520 N N . PHE A 1 71 ? 8.957 7.433 -9.250 1.00 69.62 71 PHE A N 1
ATOM 521 C CA . PHE A 1 71 ? 9.302 6.591 -10.392 1.00 69.62 71 PHE A CA 1
ATOM 522 C C . PHE A 1 71 ? 10.060 7.432 -11.415 1.00 69.62 71 PHE A C 1
ATOM 524 O O . PHE A 1 71 ? 9.527 8.414 -11.927 1.00 69.62 71 PHE A O 1
ATOM 531 N N . GLN A 1 72 ? 11.314 7.065 -11.699 1.00 67.62 72 GLN A N 1
ATOM 532 C CA . GLN A 1 72 ? 12.199 7.799 -12.618 1.00 67.62 72 GLN A CA 1
ATOM 533 C C . GLN A 1 72 ? 12.334 9.305 -12.296 1.00 67.62 72 GLN A C 1
ATOM 535 O O . GLN A 1 72 ? 12.351 10.140 -13.197 1.00 67.62 72 GLN A O 1
ATOM 540 N N . GLY A 1 73 ? 12.397 9.676 -11.011 1.00 71.38 73 GLY A N 1
ATOM 541 C CA . GLY A 1 73 ? 12.517 11.080 -10.595 1.00 71.38 73 GLY A CA 1
ATOM 542 C C . GLY A 1 73 ? 11.219 11.889 -10.686 1.00 71.38 73 GLY A C 1
ATOM 543 O O . GLY A 1 73 ? 11.248 13.095 -10.466 1.00 71.38 73 GLY A O 1
ATOM 544 N N . SER A 1 74 ? 10.087 11.245 -10.988 1.00 72.19 74 SER A N 1
ATOM 545 C CA . SER A 1 74 ? 8.755 11.846 -10.900 1.00 72.19 74 SER A CA 1
ATOM 546 C C . SER A 1 74 ? 8.040 11.357 -9.646 1.00 72.19 74 SER A C 1
ATOM 548 O O . SER A 1 74 ? 7.819 10.156 -9.479 1.00 72.19 74 SER A O 1
ATOM 550 N N . ASP A 1 75 ? 7.647 12.285 -8.779 1.00 74.06 75 ASP A N 1
ATOM 551 C CA . ASP A 1 75 ? 6.833 11.995 -7.602 1.00 74.06 75 ASP A CA 1
ATOM 552 C C . ASP A 1 75 ? 5.371 11.768 -8.007 1.00 74.06 75 ASP A C 1
ATOM 554 O O . ASP A 1 75 ? 4.591 12.705 -8.192 1.00 74.06 75 ASP A O 1
ATOM 558 N N . LEU A 1 76 ? 4.979 10.503 -8.149 1.00 80.00 76 LEU A N 1
ATOM 559 C CA . LEU A 1 76 ? 3.592 10.117 -8.363 1.00 80.00 76 LEU A CA 1
ATOM 560 C C . LEU A 1 76 ? 2.887 9.950 -7.017 1.00 80.00 76 LEU A C 1
ATOM 562 O O . LEU A 1 76 ? 3.152 9.022 -6.252 1.00 80.00 76 LEU A O 1
ATOM 566 N N . ARG A 1 77 ? 1.906 10.818 -6.766 1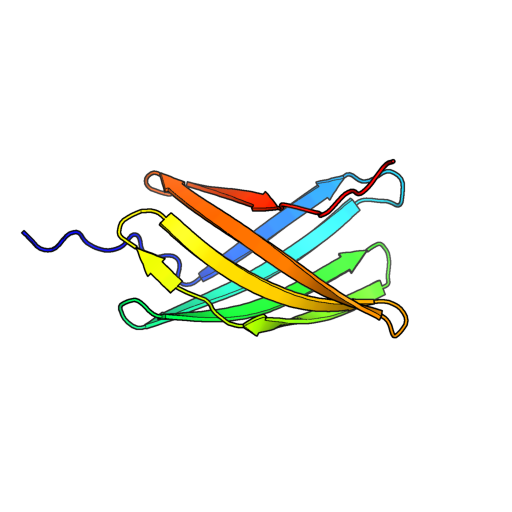.00 83.94 77 ARG A N 1
ATOM 567 C CA . ARG A 1 77 ? 0.903 10.614 -5.717 1.00 83.94 77 ARG A CA 1
ATOM 568 C C . ARG A 1 77 ? -0.179 9.671 -6.213 1.00 83.94 77 ARG A C 1
ATOM 570 O O . ARG A 1 77 ? -0.979 10.035 -7.072 1.00 83.94 77 ARG A O 1
ATOM 577 N N . ILE A 1 78 ? -0.250 8.485 -5.629 1.00 79.88 78 ILE A N 1
ATOM 578 C CA . ILE A 1 78 ? -1.265 7.491 -5.959 1.00 79.88 78 ILE A CA 1
ATOM 579 C C . ILE A 1 78 ? -2.192 7.354 -4.759 1.00 79.88 78 ILE A C 1
ATOM 581 O O . ILE A 1 78 ? -1.823 6.816 -3.719 1.00 79.88 78 ILE A O 1
ATOM 585 N N . SER A 1 79 ? -3.412 7.863 -4.906 1.00 82.56 79 SER A N 1
ATOM 586 C CA . SER A 1 79 ? -4.446 7.692 -3.887 1.00 82.56 79 SER A CA 1
ATOM 587 C C . SER A 1 79 ? -5.105 6.328 -4.054 1.00 82.56 79 SER A C 1
ATOM 589 O O . SER A 1 79 ? -5.679 6.018 -5.101 1.00 82.56 79 SER A O 1
ATOM 591 N N . TYR A 1 80 ? -5.040 5.520 -3.005 1.00 80.38 80 TYR A N 1
ATOM 592 C CA . TYR A 1 80 ? -5.729 4.246 -2.913 1.00 80.38 80 TYR A CA 1
ATOM 593 C C . TYR A 1 80 ? -6.933 4.399 -2.004 1.00 80.38 80 TYR A C 1
ATOM 595 O O . TYR A 1 80 ? -6.844 4.920 -0.891 1.00 80.38 80 TYR A O 1
ATOM 603 N N . ARG A 1 81 ? -8.068 3.891 -2.475 1.00 81.75 81 ARG A N 1
ATOM 604 C CA . ARG A 1 81 ? -9.281 3.769 -1.679 1.00 81.75 81 ARG A CA 1
ATOM 605 C C . ARG A 1 81 ? -9.730 2.320 -1.728 1.00 81.75 81 ARG A C 1
ATOM 607 O O . ARG A 1 81 ? -9.960 1.766 -2.803 1.00 81.75 81 ARG A O 1
ATOM 614 N N . GLY A 1 82 ? -9.805 1.702 -0.560 1.00 76.81 82 GLY A N 1
ATOM 615 C CA . GLY A 1 82 ? -10.266 0.337 -0.378 1.00 76.81 82 GLY A CA 1
ATOM 616 C C . GLY A 1 82 ? -11.544 0.324 0.442 1.00 76.81 82 GLY A C 1
ATOM 617 O O . GLY A 1 82 ? -11.669 1.064 1.415 1.00 76.81 82 GLY A O 1
ATOM 618 N N . LYS A 1 83 ? -12.497 -0.522 0.061 1.00 80.88 83 LYS A N 1
ATOM 619 C CA . LYS A 1 83 ? -13.595 -0.897 0.953 1.00 80.88 83 LYS A CA 1
ATOM 620 C C . LYS A 1 83 ? -13.300 -2.295 1.472 1.00 80.88 83 LYS A C 1
ATOM 622 O O . LYS A 1 83 ? -13.154 -3.224 0.678 1.00 80.88 83 LYS A O 1
ATOM 627 N N . VAL A 1 84 ? -13.170 -2.420 2.782 1.00 76.56 84 VAL A N 1
ATOM 628 C CA . VAL A 1 84 ? -13.011 -3.697 3.460 1.00 76.56 84 VAL A CA 1
ATOM 629 C C . VAL A 1 84 ? -14.382 -4.358 3.507 1.00 76.56 84 VAL A C 1
ATOM 631 O O . VAL A 1 84 ? -15.374 -3.750 3.897 1.00 76.56 84 VAL A O 1
ATOM 634 N N . SER A 1 85 ? -14.480 -5.586 3.018 1.00 71.81 85 SER A N 1
ATOM 635 C CA . SER A 1 85 ? -15.699 -6.390 3.100 1.00 71.81 85 SER A CA 1
ATOM 636 C C . SER A 1 85 ? -15.337 -7.720 3.740 1.00 71.81 85 SER A C 1
ATOM 638 O O . SER A 1 85 ? -14.901 -8.657 3.076 1.00 71.81 85 SER A O 1
ATOM 640 N N . GLY A 1 86 ? -15.454 -7.774 5.069 1.00 66.12 86 GLY A N 1
ATOM 641 C CA . GLY A 1 86 ? -15.072 -8.936 5.867 1.00 66.12 86 GLY A CA 1
ATOM 642 C C . GLY A 1 86 ? -13.560 -9.165 5.872 1.00 66.12 86 GLY A C 1
ATOM 643 O O . GLY A 1 86 ? -12.862 -8.612 6.712 1.00 66.12 86 GLY A O 1
ATOM 644 N N . LYS A 1 87 ? -13.069 -10.001 4.951 1.00 60.38 87 LYS A N 1
ATOM 645 C CA . LYS A 1 87 ? -11.655 -10.423 4.856 1.00 60.38 87 LYS A CA 1
ATOM 646 C C . LYS A 1 87 ? -10.978 -10.008 3.549 1.00 60.38 87 LYS A C 1
ATOM 648 O O . LYS A 1 87 ? -9.788 -10.247 3.374 1.00 60.38 87 LYS A O 1
ATOM 653 N N . GLU A 1 88 ? -11.729 -9.408 2.631 1.00 60.66 88 GLU A N 1
ATOM 654 C CA . GLU A 1 88 ? -11.221 -8.954 1.341 1.00 60.66 88 GLU A CA 1
ATOM 655 C C . GLU A 1 88 ? -11.199 -7.428 1.310 1.00 60.66 88 GLU A C 1
ATOM 657 O O . GLU A 1 88 ? -12.180 -6.767 1.666 1.00 60.66 88 GLU A O 1
ATOM 662 N N . ILE A 1 89 ? -10.084 -6.862 0.848 1.00 67.25 89 ILE A N 1
ATOM 663 C CA . ILE A 1 89 ? -9.992 -5.437 0.543 1.00 67.25 89 ILE A CA 1
ATOM 664 C C . ILE A 1 89 ? -9.892 -5.290 -0.962 1.00 67.25 89 ILE A C 1
ATOM 666 O O . ILE A 1 89 ? -8.896 -5.663 -1.581 1.00 67.25 89 ILE A O 1
ATOM 670 N N . LYS A 1 90 ? -10.929 -4.702 -1.557 1.00 65.00 90 LYS A N 1
ATOM 671 C CA . LYS A 1 90 ? -10.885 -4.302 -2.962 1.00 65.00 90 LYS A CA 1
ATOM 672 C C . LYS A 1 90 ? -10.224 -2.939 -3.053 1.00 65.00 90 LYS A C 1
ATOM 674 O O . LYS A 1 90 ? -10.879 -1.916 -2.850 1.00 65.00 90 LYS A O 1
ATOM 679 N N . PHE A 1 91 ? -8.928 -2.925 -3.341 1.00 65.44 91 PHE A N 1
ATOM 680 C CA . PHE A 1 91 ? -8.220 -1.687 -3.635 1.00 65.44 91 PHE A CA 1
ATOM 681 C C . PHE A 1 91 ? -8.590 -1.198 -5.032 1.00 65.44 91 PHE A C 1
ATOM 683 O O . PHE A 1 91 ? -8.315 -1.858 -6.030 1.00 65.44 91 PHE A O 1
ATOM 690 N N . SER A 1 92 ? -9.210 -0.021 -5.099 1.00 62.12 92 SER A N 1
ATOM 691 C CA . SER A 1 92 ? -9.378 0.709 -6.352 1.00 62.12 92 SER A CA 1
ATOM 692 C C . SER A 1 92 ? -8.241 1.718 -6.450 1.00 62.12 92 SER A C 1
ATOM 694 O O . SER A 1 92 ? -8.197 2.690 -5.692 1.00 62.12 92 SER A O 1
ATOM 696 N N . ARG A 1 93 ? -7.286 1.469 -7.351 1.00 63.19 93 ARG A N 1
ATOM 697 C CA . ARG A 1 93 ? -6.247 2.448 -7.679 1.00 63.19 93 ARG A CA 1
ATOM 698 C C . ARG A 1 93 ? -6.869 3.474 -8.614 1.00 63.19 93 ARG A C 1
ATOM 700 O O . ARG A 1 93 ? -7.104 3.174 -9.782 1.00 63.19 93 ARG A O 1
ATOM 707 N N . GLN A 1 94 ? -7.123 4.681 -8.121 1.00 54.62 94 GLN A N 1
ATOM 708 C CA . GLN A 1 94 ? -7.430 5.787 -9.015 1.00 54.62 94 GLN A CA 1
ATOM 709 C C . GLN A 1 94 ? -6.099 6.312 -9.550 1.00 54.62 94 GLN A C 1
ATOM 711 O O . GLN A 1 94 ? -5.462 7.175 -8.952 1.00 54.62 94 GLN A O 1
ATOM 716 N N . HIS A 1 95 ? -5.634 5.728 -10.653 1.00 47.22 95 HIS A N 1
ATOM 717 C CA . HIS A 1 95 ? -4.633 6.403 -11.461 1.00 47.22 95 HIS A CA 1
ATOM 718 C C . HIS A 1 95 ? -5.347 7.585 -12.113 1.00 47.22 95 HIS A C 1
ATOM 720 O O . HIS A 1 95 ? -6.404 7.405 -12.720 1.00 47.22 95 HIS A O 1
ATOM 726 N N . LEU A 1 96 ? -4.807 8.792 -11.965 1.00 36.75 96 LEU A N 1
ATOM 727 C CA . LEU A 1 96 ? -5.177 9.902 -12.831 1.00 36.75 96 LEU A CA 1
ATOM 728 C C . LEU A 1 96 ? -4.629 9.574 -14.228 1.00 36.75 96 LEU A C 1
ATOM 730 O O . LEU A 1 96 ? -3.627 10.130 -14.660 1.00 36.75 96 LEU A O 1
ATOM 734 N N . ASP A 1 97 ? -5.258 8.621 -14.915 1.00 38.22 97 ASP A N 1
ATOM 735 C CA . ASP A 1 97 ? -5.153 8.489 -16.359 1.00 38.22 97 ASP A CA 1
ATOM 736 C C . ASP A 1 97 ? -5.880 9.704 -16.933 1.00 38.22 97 ASP A C 1
ATOM 738 O O . ASP A 1 97 ? -7.071 9.680 -17.231 1.00 38.22 97 ASP A O 1
ATOM 742 N N . LYS A 1 98 ? -5.168 10.829 -17.027 1.00 30.95 98 LYS A N 1
ATOM 743 C CA . LYS A 1 98 ? -5.471 11.786 -18.081 1.00 30.95 98 LYS A CA 1
ATOM 744 C C . LYS A 1 98 ? -4.939 11.182 -19.381 1.00 30.95 98 LYS A C 1
ATOM 746 O O . LYS A 1 98 ? -3.907 11.605 -19.887 1.00 30.95 98 LYS A O 1
ATOM 751 N N . ARG A 1 99 ? -5.662 10.209 -19.940 1.00 38.69 99 ARG A N 1
ATOM 752 C CA . ARG A 1 99 ? -5.873 10.224 -21.385 1.00 38.69 99 ARG A CA 1
ATOM 753 C C . ARG A 1 99 ? -6.940 11.270 -21.663 1.00 38.69 99 ARG A C 1
ATOM 755 O O . ARG A 1 99 ? -8.126 10.974 -21.558 1.00 38.69 99 ARG A O 1
ATOM 762 N N . GLN A 1 100 ? -6.499 12.480 -21.984 1.00 31.73 100 GLN A N 1
ATOM 763 C CA . GLN A 1 100 ? -7.036 13.284 -23.083 1.00 31.73 100 GLN A CA 1
ATOM 764 C C . GLN A 1 100 ? -5.923 14.185 -23.595 1.00 31.73 100 GLN A C 1
ATOM 766 O O . GLN A 1 100 ? -5.289 14.851 -22.745 1.00 31.73 100 GLN A O 1
#

Nearest PDB structures (foldseek):
  1pby-assembly1_A  TM=6.593E-01  e=4.649E+00  Paracoccus denitrificans
  1srq-assembly2_C  TM=7.012E-01  e=6.731E+00  Homo sapiens

Secondary structure (DSSP, 8-state):
---------EEEEEEEEETTEEEEEEEEEEEETTEEEEEEEEEETTEEEEEEEEEEEEETTEEEEEEEEEETTEEEEEEEEEEEETTEEEEEEE------

Radius of gyration: 14.07 Å; Cα contacts (8 Å, |Δi|>4): 213; chains: 1; bounding box: 36×24×43 Å

Sequence (100 aa):
MAALAADVTGTWKAEFDTQIGVQKYTFTLKQDGKTVTGKANSIIGDGKNESSLAEGKIDGDTVSFVELLNFQGSDLRISYRGKVSGKEIKFSRQHLDKRQ

pLDDT: mean 75.72, std 14.88, range [30.95, 90.38]

Solvent-accessible surface area (backbone atoms only — not comparable to full-atom values): 5676 Å² total; per-residue (Å²): 131,84,77,74,48,59,84,66,55,43,78,46,75,46,76,45,83,46,99,93,43,59,33,42,34,41,34,40,35,42,60,58,92,48,41,32,41,39,38,35,35,39,32,47,82,91,49,75,48,76,24,54,41,40,84,22,33,47,58,57,44,38,38,35,32,31,36,48,39,69,57,96,88,40,81,41,79,40,49,37,43,24,47,51,56,96,90,47,67,56,71,47,73,56,70,86,73,75,85,121

Mean predicted aligned error: 8.23 Å

Foldseek 3Di:
DPLPQQFPAAWDWDWDQDPQGIKIKIWHWDDDPFFIWTKIWIDRPNDIFIWTWAPWGTDRQKTWIWTQTQDPNDGDTWIWIWGHDPPDTDIDTPDPPPPD